Protein AF-A0A7R9MTQ8-F1 (afdb_monomer_lite)

pLDDT: mean 76.18, std 15.49, range [39.47, 95.38]

InterPro domains:
  IPR015683 Ionotropic glutamate receptor [PTHR18966] (1-112)

Foldseek 3Di:
DDPLVVLLVCQADVVDDDDDDDPDDDDDDDDDDQDPDDPCRPPVCCVPVVVVVVVVVVCVVVCVVVVVCCCVSCPPPPGCPNVVPPPPPPVPCPCVNVVVVVVVVVVVVVVD

Radius of gyration: 27.88 Å; chains: 1; bounding box: 41×29×98 Å

Sequence (112 aa):
MESAVIEYITERYCNLTQVGGLLDNKGYGIATRKGCEPRIHLITSSLYRTPLSEAIVKLQETGVLRELKIRWWSQKSGGGACLSKPSASLQEMGLKNVGGVFIILIVGSIFA

Organism: NCBI:txid334625

Secondary structure (DSSP, 8-state):
--HHHHHHHHTT-TT----S--S------------SSTTSTTHHHHHHHHHHHHHHHHHHHTSHHHHHHHIIIIITTTTTTTTTS-TT------HHHHHHHHHHHHHHHHH-

Structure (mmCIF, N/CA/C/O backbone):
data_AF-A0A7R9MTQ8-F1
#
_entry.id   AF-A0A7R9MTQ8-F1
#
loop_
_atom_site.group_PDB
_atom_site.id
_atom_site.type_symbol
_atom_site.label_atom_id
_atom_site.label_alt_id
_atom_site.label_comp_id
_atom_site.label_asym_id
_atom_site.label_entity_id
_atom_site.label_seq_id
_atom_site.pdbx_PDB_ins_code
_atom_site.Cartn_x
_atom_site.Cartn_y
_atom_site.Cartn_z
_atom_site.occupancy
_atom_site.B_iso_or_equiv
_atom_site.auth_seq_id
_atom_site.auth_comp_id
_atom_site.auth_asym_id
_atom_site.auth_atom_id
_atom_site.pdbx_PDB_model_num
ATOM 1 N N . MET A 1 1 ? -12.327 -11.315 -3.179 1.00 64.38 1 MET A N 1
ATOM 2 C CA . MET A 1 1 ? -12.218 -9.846 -3.068 1.00 64.38 1 MET A CA 1
ATOM 3 C C . MET A 1 1 ? -10.740 -9.522 -2.980 1.00 64.38 1 MET A C 1
ATOM 5 O O . MET A 1 1 ? -10.062 -10.166 -2.193 1.00 64.38 1 MET A O 1
ATOM 9 N N . GLU A 1 2 ? -10.234 -8.621 -3.819 1.00 83.31 2 GLU A N 1
ATOM 10 C CA . GLU A 1 2 ? -8.792 -8.344 -3.903 1.00 83.31 2 GLU A CA 1
ATOM 11 C C . GLU A 1 2 ? -8.290 -7.587 -2.663 1.00 83.31 2 GLU A C 1
ATOM 13 O O . GLU A 1 2 ? -8.953 -6.660 -2.189 1.00 83.31 2 GLU A O 1
ATOM 18 N N . SER A 1 3 ? -7.103 -7.936 -2.157 1.00 83.31 3 SER A N 1
ATOM 19 C CA . SER A 1 3 ? -6.551 -7.381 -0.908 1.00 83.31 3 SER A CA 1
ATOM 20 C C . SER A 1 3 ? -6.405 -5.854 -0.928 1.00 83.31 3 SER A C 1
ATOM 22 O O . SER A 1 3 ? -6.685 -5.203 0.073 1.00 83.31 3 SER A O 1
ATOM 24 N N . ALA A 1 4 ? -6.055 -5.260 -2.075 1.00 86.00 4 ALA A N 1
ATOM 25 C CA . ALA A 1 4 ? -5.933 -3.804 -2.221 1.00 86.00 4 ALA A CA 1
ATOM 26 C C . ALA A 1 4 ? -7.276 -3.063 -2.076 1.00 86.00 4 ALA A C 1
ATOM 28 O O . ALA A 1 4 ? -7.313 -1.916 -1.625 1.00 86.00 4 ALA A O 1
ATOM 29 N N . VAL A 1 5 ? -8.382 -3.716 -2.448 1.00 86.25 5 VAL A N 1
ATOM 30 C CA . VAL A 1 5 ? -9.736 -3.164 -2.294 1.00 86.25 5 VAL A CA 1
ATOM 31 C C . VAL A 1 5 ? -10.172 -3.245 -0.834 1.00 86.25 5 VAL A C 1
ATOM 33 O O . VAL A 1 5 ? -10.806 -2.320 -0.335 1.00 86.25 5 VAL A O 1
ATOM 36 N N . ILE A 1 6 ? -9.795 -4.317 -0.134 1.00 86.25 6 ILE A N 1
ATOM 37 C CA . ILE A 1 6 ? -10.051 -4.462 1.302 1.00 86.25 6 ILE A CA 1
ATOM 38 C C . ILE A 1 6 ? -9.310 -3.366 2.072 1.00 86.25 6 ILE A C 1
ATOM 40 O O . ILE A 1 6 ? -9.972 -2.612 2.773 1.00 86.25 6 ILE A O 1
ATOM 44 N N . GLU A 1 7 ? -7.997 -3.203 1.851 1.00 83.06 7 GLU A N 1
ATOM 45 C CA . GLU A 1 7 ? -7.172 -2.136 2.455 1.00 83.06 7 GLU A CA 1
ATOM 46 C C . GLU A 1 7 ? -7.808 -0.748 2.240 1.00 83.06 7 GLU A C 1
ATOM 48 O O . GLU A 1 7 ? -7.918 0.061 3.160 1.00 83.06 7 GLU A O 1
ATOM 53 N N . TYR A 1 8 ? -8.304 -0.489 1.025 1.00 83.75 8 TYR A N 1
ATOM 54 C CA . TYR A 1 8 ? -8.982 0.762 0.687 1.00 83.75 8 TYR A CA 1
ATOM 55 C C . TYR A 1 8 ? -10.295 0.976 1.463 1.00 83.75 8 TYR A C 1
ATOM 57 O O . TYR A 1 8 ? -10.601 2.099 1.872 1.00 83.75 8 TYR A O 1
ATOM 65 N N . ILE A 1 9 ? -11.101 -0.068 1.653 1.00 85.19 9 ILE A N 1
ATOM 66 C CA . ILE A 1 9 ? -12.401 0.022 2.335 1.00 85.19 9 ILE A CA 1
ATOM 67 C C . ILE A 1 9 ? -12.214 0.088 3.856 1.00 85.19 9 ILE A C 1
ATOM 69 O O . ILE A 1 9 ? -12.892 0.880 4.514 1.00 85.19 9 ILE A O 1
ATOM 73 N N . THR A 1 10 ? -11.275 -0.678 4.416 1.00 81.56 10 THR A N 1
ATOM 74 C CA . THR A 1 10 ? -10.970 -0.682 5.857 1.00 81.56 10 THR A CA 1
ATOM 75 C C . THR A 1 10 ? -10.422 0.658 6.340 1.00 81.56 10 THR A C 1
ATOM 77 O O . THR A 1 10 ? -10.709 1.063 7.459 1.00 81.56 10 THR A O 1
ATOM 80 N N . GLU A 1 11 ? -9.710 1.397 5.484 1.00 79.69 11 GLU A N 1
ATOM 81 C CA . GLU A 1 11 ? -9.248 2.763 5.781 1.00 79.69 11 GLU A CA 1
ATOM 82 C C . GLU A 1 11 ? -10.388 3.789 5.946 1.00 79.69 11 GLU A C 1
ATOM 84 O O . GLU A 1 11 ? -10.184 4.862 6.516 1.00 79.69 11 GLU A O 1
ATOM 89 N N . ARG A 1 12 ? -11.597 3.477 5.455 1.00 82.31 12 ARG A N 1
ATOM 90 C CA . ARG A 1 12 ? -12.768 4.376 5.472 1.00 82.31 12 ARG A CA 1
ATOM 91 C C . ARG A 1 12 ? -13.841 3.953 6.459 1.00 82.31 12 ARG A C 1
ATOM 93 O O . ARG A 1 12 ? -14.478 4.800 7.079 1.00 82.31 12 ARG A O 1
ATOM 100 N N . TYR A 1 13 ? -14.069 2.651 6.582 1.00 81.00 13 TYR A N 1
ATOM 101 C CA . TYR A 1 13 ? -15.126 2.096 7.414 1.00 81.00 13 TYR A CA 1
ATOM 102 C C . TYR A 1 13 ? -14.523 1.405 8.635 1.00 81.00 13 TYR A C 1
ATOM 104 O O . TYR A 1 13 ? -14.128 0.245 8.578 1.00 81.00 13 TYR A O 1
ATOM 112 N N . CYS A 1 14 ? -14.535 2.095 9.776 1.00 82.12 14 CYS A N 1
ATOM 113 C CA . CYS A 1 14 ? -13.920 1.599 11.014 1.00 82.12 14 CYS A CA 1
ATOM 114 C C . CYS A 1 14 ? -14.718 0.488 11.717 1.00 82.12 14 CYS A C 1
ATOM 116 O O . CYS A 1 14 ? -14.328 0.038 12.789 1.00 82.12 14 CYS A O 1
ATOM 118 N N . ASN A 1 15 ? -15.856 0.080 11.148 1.00 83.50 15 ASN A N 1
ATOM 119 C CA . ASN A 1 15 ? -16.644 -1.059 11.623 1.00 83.50 15 ASN A CA 1
ATOM 120 C C . ASN A 1 15 ? -16.263 -2.371 10.911 1.00 83.50 15 ASN A C 1
ATOM 122 O O . ASN A 1 15 ? -16.922 -3.390 11.091 1.00 83.50 15 ASN A O 1
ATOM 126 N N . LEU A 1 16 ? -15.245 -2.341 10.048 1.00 81.44 16 LEU A N 1
ATOM 127 C CA . LEU A 1 16 ? -14.773 -3.504 9.311 1.00 81.44 16 LEU A CA 1
ATOM 128 C C . LEU A 1 16 ? -13.384 -3.897 9.803 1.00 81.44 16 LEU A 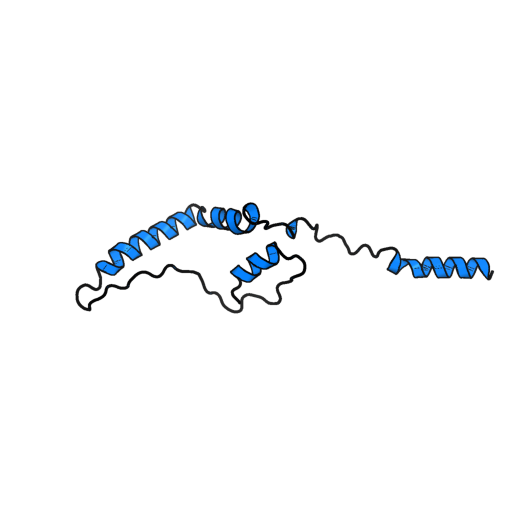C 1
ATOM 130 O O . LEU A 1 16 ? -12.509 -3.051 9.978 1.00 81.44 16 LEU A O 1
ATOM 134 N N . THR A 1 17 ? -13.180 -5.196 9.981 1.00 79.69 17 THR A N 1
ATOM 135 C CA . THR A 1 17 ? -11.877 -5.789 10.269 1.00 79.69 17 THR A CA 1
ATOM 136 C C . THR A 1 17 ? -11.533 -6.781 9.168 1.00 79.69 17 THR A C 1
ATOM 138 O O . THR A 1 17 ? -12.384 -7.531 8.686 1.00 79.69 17 THR A O 1
ATOM 141 N N . GLN A 1 18 ? -10.278 -6.766 8.725 1.00 78.62 18 GLN A N 1
ATOM 142 C CA . GLN A 1 18 ? -9.796 -7.763 7.780 1.00 78.62 18 GLN A CA 1
ATOM 143 C C . GLN A 1 18 ? -9.586 -9.087 8.518 1.00 78.62 18 GLN A C 1
ATOM 145 O O . GLN A 1 18 ? -8.857 -9.144 9.506 1.00 78.62 18 GLN A O 1
ATOM 150 N N . VAL A 1 19 ? -10.210 -10.154 8.021 1.00 82.75 19 VAL A N 1
ATOM 151 C CA . VAL A 1 19 ? -10.028 -11.514 8.537 1.00 82.75 19 VAL A CA 1
ATOM 152 C C . VAL A 1 19 ? -9.167 -12.300 7.554 1.00 82.75 19 VAL A C 1
ATOM 154 O O . VAL A 1 19 ? -9.508 -12.411 6.377 1.00 82.75 19 VAL A O 1
ATOM 157 N N . GLY A 1 20 ? -8.060 -12.860 8.043 1.00 83.25 20 GLY A N 1
ATOM 158 C CA . GLY A 1 20 ? -7.121 -13.645 7.238 1.00 83.25 20 GLY A CA 1
ATOM 159 C C . GLY A 1 20 ? -6.030 -12.822 6.539 1.00 83.25 20 GLY A C 1
ATOM 160 O O . GLY A 1 20 ? -6.015 -11.591 6.572 1.00 83.25 20 GLY A O 1
ATOM 161 N N . GLY A 1 21 ? -5.076 -13.537 5.934 1.00 81.75 21 GLY A N 1
ATOM 162 C CA . GLY A 1 21 ? -3.919 -12.971 5.231 1.00 81.75 21 GLY A CA 1
ATOM 163 C C . GLY A 1 21 ? -4.068 -12.964 3.707 1.00 81.75 21 GLY A C 1
ATOM 164 O O . GLY A 1 21 ? -5.160 -13.131 3.166 1.00 81.75 21 GLY A O 1
ATOM 165 N N . LEU A 1 22 ? -2.949 -12.785 3.001 1.00 79.44 22 LEU A N 1
ATOM 166 C CA . LEU A 1 22 ? -2.912 -12.949 1.547 1.00 79.44 22 LEU A CA 1
ATOM 167 C C . LEU A 1 22 ? -3.072 -14.433 1.198 1.00 79.44 22 LEU A C 1
ATOM 169 O O . LEU A 1 22 ? -2.197 -15.240 1.498 1.00 79.44 22 LEU A O 1
ATOM 173 N N . LEU A 1 23 ? -4.186 -14.770 0.551 1.00 81.81 23 LEU A N 1
ATOM 174 C CA . LEU A 1 23 ? -4.423 -16.099 -0.024 1.00 81.81 23 LEU A CA 1
ATOM 175 C C . LEU A 1 23 ? -3.611 -16.313 -1.308 1.00 81.81 23 LEU A C 1
ATOM 177 O O . LEU A 1 23 ? -3.162 -17.420 -1.567 1.00 81.81 23 LEU A O 1
ATOM 181 N N . ASP A 1 24 ? -3.403 -15.241 -2.077 1.00 78.88 24 ASP A N 1
ATOM 182 C CA . ASP A 1 24 ? -2.656 -15.225 -3.332 1.00 78.88 24 ASP A CA 1
ATOM 183 C C . ASP A 1 24 ? -1.828 -13.937 -3.424 1.00 78.88 24 ASP A C 1
ATOM 185 O O . ASP A 1 24 ? -2.282 -12.865 -3.015 1.00 78.88 24 ASP A O 1
ATOM 189 N N . ASN A 1 25 ? -0.638 -14.018 -4.025 1.00 82.06 25 ASN A N 1
ATOM 190 C CA . ASN A 1 25 ? 0.160 -12.843 -4.374 1.00 82.06 25 ASN A CA 1
ATOM 191 C C . ASN A 1 25 ? 0.022 -12.551 -5.875 1.00 82.06 25 ASN A C 1
ATOM 193 O O . ASN A 1 25 ? 0.768 -13.083 -6.700 1.00 82.06 25 ASN A O 1
ATOM 197 N N . LYS A 1 26 ? -0.972 -11.733 -6.233 1.00 86.62 26 LYS A N 1
ATOM 198 C CA . LYS A 1 26 ? -1.216 -11.269 -7.606 1.00 86.62 26 LYS A CA 1
ATOM 199 C C . LYS A 1 26 ? -1.028 -9.757 -7.678 1.00 86.62 26 LYS A C 1
ATOM 201 O O . LYS A 1 26 ? -1.382 -9.034 -6.752 1.00 86.62 26 LYS A O 1
ATOM 206 N N . GLY A 1 27 ? -0.458 -9.290 -8.786 1.00 86.12 27 GLY A N 1
ATOM 207 C CA . GLY A 1 27 ? -0.179 -7.876 -9.031 1.00 86.12 27 GLY A CA 1
ATOM 208 C C . GLY A 1 27 ? -1.030 -7.292 -10.156 1.00 86.12 27 GLY A C 1
ATOM 209 O O . GLY A 1 27 ? -1.455 -8.005 -11.065 1.00 86.12 27 GLY A O 1
ATOM 210 N N . TYR A 1 28 ? -1.241 -5.976 -10.115 1.00 89.44 28 TYR A N 1
ATOM 211 C CA . TYR A 1 28 ? -1.849 -5.231 -11.216 1.00 89.44 28 TYR A CA 1
ATOM 212 C C . TYR A 1 28 ? -0.835 -5.019 -12.345 1.00 89.44 28 TYR A C 1
ATOM 214 O O . TYR A 1 28 ? 0.335 -4.734 -12.095 1.00 89.44 28 TYR A O 1
ATOM 222 N N . GLY A 1 29 ? -1.287 -5.126 -13.593 1.00 89.81 29 GLY A N 1
ATOM 223 C CA . GLY A 1 29 ? -0.454 -4.913 -14.773 1.00 89.81 29 GLY A CA 1
ATOM 224 C C . GLY A 1 29 ? -1.217 -4.212 -15.890 1.00 89.81 29 GLY A C 1
ATOM 225 O O . GLY A 1 29 ? -2.443 -4.281 -15.963 1.00 89.81 29 GLY A O 1
ATOM 226 N N . ILE A 1 30 ? -0.479 -3.541 -16.773 1.00 89.06 30 ILE A N 1
ATOM 227 C CA . ILE A 1 30 ? -1.034 -2.860 -17.946 1.00 89.06 30 ILE A CA 1
ATOM 228 C C . ILE A 1 30 ? -0.918 -3.802 -19.145 1.00 89.06 30 ILE A C 1
ATOM 230 O O . ILE A 1 30 ? 0.184 -4.185 -19.549 1.00 89.06 30 ILE A O 1
ATOM 234 N N . ALA A 1 31 ? -2.057 -4.191 -19.715 1.00 85.56 31 ALA A N 1
ATOM 235 C CA . ALA A 1 31 ? -2.085 -5.036 -20.900 1.00 85.56 31 ALA A CA 1
ATOM 236 C C . ALA A 1 31 ? -1.733 -4.216 -22.148 1.00 85.56 31 ALA A C 1
ATOM 238 O O . ALA A 1 31 ? -2.344 -3.189 -22.431 1.00 85.56 31 ALA A O 1
ATOM 239 N N . THR A 1 32 ? -0.757 -4.695 -22.916 1.00 83.38 32 THR A N 1
ATOM 240 C CA . THR A 1 32 ? -0.373 -4.129 -24.215 1.00 83.38 32 THR A CA 1
ATOM 241 C C . THR A 1 32 ? -0.697 -5.124 -25.325 1.00 83.38 32 THR A C 1
ATOM 243 O O . THR A 1 32 ? -0.656 -6.341 -25.110 1.00 83.38 32 THR A O 1
ATOM 246 N N . ARG A 1 33 ? -1.044 -4.624 -26.521 1.00 78.56 33 ARG A N 1
ATOM 247 C CA . ARG A 1 33 ? -1.315 -5.474 -27.689 1.00 78.56 33 ARG A CA 1
ATOM 248 C C . ARG A 1 33 ? -0.055 -6.279 -28.002 1.00 78.56 33 ARG A C 1
ATOM 250 O O . ARG A 1 33 ? 0.976 -5.715 -28.360 1.00 78.56 33 ARG A O 1
ATOM 257 N N . LYS A 1 34 ? -0.138 -7.603 -27.874 1.00 68.38 34 LYS A N 1
ATOM 258 C CA . LYS A 1 34 ? 0.875 -8.493 -28.448 1.00 68.38 34 LYS A CA 1
ATOM 259 C C . LYS A 1 34 ? 0.760 -8.356 -29.963 1.00 68.38 34 LYS A C 1
ATOM 261 O O . LYS A 1 34 ? -0.364 -8.348 -30.463 1.00 68.38 34 LYS A O 1
ATOM 266 N N . GLY A 1 35 ? 1.887 -8.144 -30.647 1.00 64.56 35 GLY A N 1
ATOM 267 C CA . GLY A 1 35 ? 1.915 -7.909 -32.090 1.00 64.56 35 GLY A CA 1
ATOM 268 C C . GLY A 1 35 ? 0.980 -8.884 -32.798 1.00 64.56 35 GLY A C 1
ATOM 269 O O . GLY A 1 35 ? 1.081 -10.091 -32.607 1.00 64.56 35 GLY A O 1
ATOM 270 N N . CYS A 1 36 ? 0.007 -8.353 -33.532 1.00 60.44 36 CYS A N 1
ATOM 271 C CA . CYS A 1 36 ? -0.753 -9.184 -34.447 1.00 60.44 36 CYS A CA 1
ATOM 272 C C . CYS A 1 36 ? 0.180 -9.524 -35.614 1.00 60.44 36 CYS A C 1
ATOM 274 O O . CYS A 1 36 ? 0.874 -8.634 -36.098 1.00 60.44 36 CYS A O 1
ATOM 276 N N . GLU A 1 37 ? 0.154 -10.785 -36.038 1.00 53.34 37 GLU A N 1
ATOM 277 C CA . GLU A 1 37 ? 0.808 -11.377 -37.216 1.00 53.34 37 GLU A CA 1
ATOM 278 C C . GLU A 1 37 ? 2.121 -12.170 -36.966 1.00 53.34 37 GLU A C 1
ATOM 280 O O . GLU A 1 37 ? 3.062 -11.660 -36.347 1.00 53.34 37 GLU A O 1
ATOM 285 N N . PRO A 1 38 ? 2.257 -13.410 -37.496 1.00 60.66 38 PRO A N 1
ATOM 286 C CA . PRO A 1 38 ? 3.301 -14.365 -37.095 1.00 60.66 38 PRO A CA 1
ATOM 287 C C . PRO A 1 38 ? 4.721 -14.078 -37.609 1.00 60.66 38 PRO A C 1
ATOM 289 O O . PRO A 1 38 ? 5.636 -14.829 -37.284 1.00 60.66 38 PRO A O 1
ATOM 292 N N . ARG A 1 39 ? 4.940 -13.040 -38.433 1.00 56.69 39 ARG A N 1
ATOM 293 C CA . ARG A 1 39 ? 6.224 -12.826 -39.140 1.00 56.69 39 ARG A CA 1
ATOM 294 C C . ARG A 1 39 ? 6.989 -11.555 -38.728 1.00 56.69 39 ARG A C 1
ATOM 296 O O . ARG A 1 39 ? 8.159 -11.427 -39.063 1.00 56.69 39 ARG A O 1
ATOM 303 N N . ILE A 1 40 ? 6.369 -10.655 -37.952 1.00 56.66 40 ILE A N 1
ATOM 304 C CA . ILE A 1 40 ? 6.952 -9.386 -37.444 1.00 56.66 40 ILE A CA 1
ATOM 305 C C . ILE A 1 40 ? 6.868 -9.367 -35.901 1.00 56.66 40 ILE A C 1
ATOM 307 O O . ILE A 1 40 ? 6.558 -8.373 -35.254 1.00 56.66 40 ILE A O 1
ATOM 311 N N . HIS A 1 41 ? 7.086 -10.518 -35.269 1.00 54.06 41 HIS A N 1
ATOM 312 C CA . HIS A 1 41 ? 6.653 -10.732 -33.886 1.00 54.06 41 HIS A CA 1
ATOM 313 C C . HIS A 1 41 ? 7.564 -10.093 -32.816 1.00 54.06 41 HIS A C 1
ATOM 315 O O . HIS A 1 41 ? 7.147 -9.945 -31.670 1.00 54.06 41 HIS A O 1
ATOM 321 N N . LEU A 1 42 ? 8.797 -9.700 -33.166 1.00 53.47 42 LEU A N 1
ATOM 322 C CA . LEU A 1 42 ? 9.758 -9.145 -32.201 1.00 53.47 42 LEU A CA 1
ATOM 323 C C . LEU A 1 42 ? 9.696 -7.610 -32.082 1.00 53.47 42 LEU A C 1
ATOM 325 O O . LEU A 1 42 ? 10.026 -7.052 -31.037 1.00 53.47 42 LEU A O 1
ATOM 329 N N . ILE A 1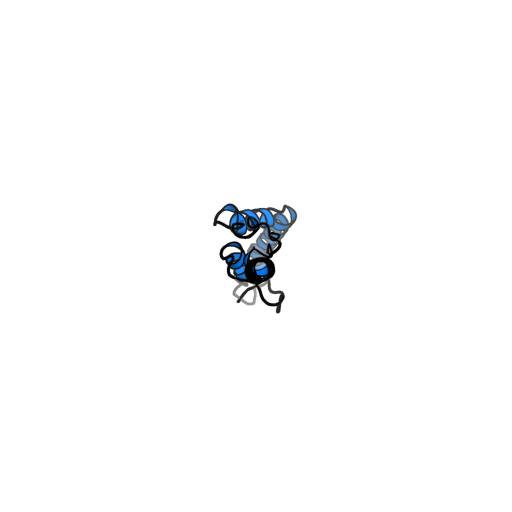 43 ? 9.276 -6.915 -33.145 1.00 56.75 43 ILE A N 1
ATOM 330 C CA . ILE A 1 43 ? 9.484 -5.463 -33.275 1.00 56.75 43 ILE A CA 1
ATOM 331 C C . ILE A 1 43 ? 8.336 -4.675 -32.624 1.00 56.75 43 ILE A C 1
ATOM 333 O O . ILE A 1 43 ? 8.570 -3.741 -31.860 1.00 56.75 43 ILE A O 1
ATOM 337 N N . THR A 1 44 ? 7.083 -5.083 -32.845 1.00 53.50 44 THR A N 1
ATOM 338 C CA . THR A 1 44 ? 5.893 -4.353 -32.365 1.00 53.50 44 THR A CA 1
ATOM 339 C C . THR A 1 44 ? 5.619 -4.527 -30.876 1.00 53.50 44 THR A C 1
ATOM 341 O O . THR A 1 44 ? 5.172 -3.576 -30.236 1.00 53.50 44 THR A O 1
ATOM 344 N N . SER A 1 45 ? 5.919 -5.691 -30.283 1.00 55.53 45 SER A N 1
ATOM 345 C CA . SER A 1 45 ? 5.834 -5.832 -28.823 1.00 55.53 45 SER A CA 1
ATOM 346 C C . SER A 1 45 ? 6.903 -5.000 -28.124 1.00 55.53 45 SER A C 1
ATOM 348 O O . SER A 1 45 ? 6.623 -4.431 -27.076 1.00 55.53 45 SER A O 1
ATOM 350 N N . SER A 1 46 ? 8.103 -4.897 -28.704 1.00 63.09 46 SER A N 1
ATOM 351 C CA . SER A 1 46 ? 9.203 -4.129 -28.117 1.00 63.09 46 SER A CA 1
ATOM 352 C C . SER A 1 46 ? 8.934 -2.621 -28.134 1.00 63.09 46 SER A C 1
ATOM 354 O O . SER A 1 46 ? 9.214 -1.951 -27.144 1.00 63.09 46 SER A O 1
ATOM 356 N N . LEU A 1 47 ? 8.304 -2.099 -29.197 1.00 73.12 47 LEU A N 1
ATOM 357 C CA . LEU A 1 47 ? 8.067 -0.657 -29.347 1.00 73.12 47 LEU A CA 1
ATOM 358 C C . LEU A 1 47 ? 7.283 -0.030 -28.189 1.00 73.12 47 LEU A C 1
ATOM 360 O O . LEU A 1 47 ? 7.570 1.096 -27.807 1.00 73.12 47 LEU A O 1
ATOM 364 N N . TYR A 1 48 ? 6.297 -0.743 -27.642 1.00 76.62 48 TYR A N 1
ATOM 365 C CA . TYR A 1 48 ? 5.443 -0.208 -26.577 1.00 76.62 48 TYR A CA 1
ATOM 366 C C . TYR A 1 48 ? 5.685 -0.871 -25.227 1.00 76.62 48 TYR A C 1
ATOM 368 O O . TYR A 1 48 ? 5.635 -0.195 -24.204 1.00 76.62 48 TYR A O 1
ATOM 376 N N . ARG A 1 49 ? 5.964 -2.180 -25.188 1.00 84.06 49 ARG A N 1
ATOM 377 C CA . ARG A 1 49 ? 6.151 -2.896 -23.919 1.00 84.06 49 ARG A CA 1
ATOM 378 C C . ARG A 1 49 ? 7.460 -2.503 -23.245 1.00 84.06 49 ARG A C 1
ATOM 380 O O . ARG A 1 49 ? 7.451 -2.266 -22.045 1.00 84.06 49 ARG A O 1
ATOM 387 N N . THR A 1 50 ? 8.557 -2.428 -23.999 1.00 85.00 50 THR A N 1
ATOM 388 C CA . THR A 1 50 ? 9.893 -2.150 -23.455 1.00 85.00 50 THR A CA 1
ATOM 389 C C . THR A 1 50 ? 9.982 -0.763 -22.811 1.00 85.00 50 THR A C 1
ATOM 391 O O . THR A 1 50 ? 10.289 -0.711 -21.619 1.00 85.00 50 THR A O 1
ATOM 394 N N . PRO A 1 51 ? 9.636 0.348 -23.497 1.00 89.25 51 PRO A N 1
ATOM 395 C CA . PRO A 1 51 ? 9.708 1.668 -22.869 1.00 89.25 51 PRO A CA 1
ATOM 396 C C . PRO A 1 51 ? 8.698 1.837 -21.728 1.00 89.25 51 PRO A C 1
ATOM 398 O O . PRO A 1 51 ? 8.984 2.528 -20.755 1.00 89.25 51 PRO A O 1
ATOM 401 N N . LEU A 1 52 ? 7.529 1.187 -21.801 1.00 89.56 52 LEU A N 1
ATOM 402 C CA . LEU A 1 52 ? 6.531 1.241 -20.732 1.00 89.56 52 LEU A CA 1
ATOM 403 C C . LEU A 1 52 ? 6.999 0.489 -19.482 1.00 89.56 52 LEU A C 1
ATOM 405 O O . LEU A 1 52 ? 6.867 1.003 -18.375 1.00 89.56 52 LEU A O 1
ATOM 409 N N . SER A 1 53 ? 7.586 -0.698 -19.642 1.00 89.50 53 SER A N 1
ATOM 410 C CA . SER A 1 53 ? 8.192 -1.431 -18.528 1.00 89.50 53 SER A CA 1
ATOM 411 C C . SER A 1 53 ? 9.362 -0.662 -17.915 1.00 89.50 53 SER A C 1
ATOM 413 O O . SER A 1 53 ? 9.430 -0.565 -16.693 1.00 89.50 53 SER A O 1
ATOM 415 N N . GLU A 1 54 ? 10.230 -0.061 -18.730 1.00 92.19 54 GLU A N 1
ATOM 416 C CA . GLU A 1 54 ? 11.339 0.764 -18.237 1.00 92.19 54 GLU A CA 1
ATOM 417 C C . GLU A 1 54 ? 10.837 1.989 -17.458 1.00 92.19 54 GLU A C 1
ATOM 419 O O . GLU A 1 54 ? 11.320 2.274 -16.363 1.00 92.19 54 GLU A O 1
ATOM 424 N N . ALA A 1 55 ? 9.824 2.688 -17.975 1.00 92.56 55 ALA A N 1
ATOM 425 C CA . ALA A 1 55 ? 9.223 3.828 -17.292 1.00 92.56 55 ALA A CA 1
ATOM 426 C C . ALA A 1 55 ? 8.583 3.433 -15.951 1.00 92.56 55 ALA A C 1
ATOM 428 O O . ALA A 1 55 ? 8.735 4.158 -14.970 1.00 92.56 55 ALA A O 1
ATOM 429 N N . ILE A 1 56 ? 7.905 2.280 -15.877 1.00 93.25 56 ILE A N 1
ATOM 430 C CA . ILE A 1 56 ? 7.331 1.775 -14.619 1.00 93.25 56 ILE A CA 1
ATOM 431 C C . ILE A 1 56 ? 8.431 1.487 -13.596 1.00 93.25 56 ILE A C 1
ATOM 433 O O . ILE A 1 56 ? 8.295 1.891 -12.443 1.00 93.25 56 ILE A O 1
ATOM 437 N N . VAL A 1 57 ? 9.524 0.837 -14.010 1.00 93.88 57 VAL A N 1
ATOM 438 C CA . VAL A 1 57 ? 10.664 0.564 -13.121 1.00 93.88 57 VAL A CA 1
ATOM 439 C C . VAL A 1 57 ? 11.262 1.872 -12.607 1.00 93.88 57 VAL A C 1
ATOM 441 O O . VAL A 1 57 ? 11.394 2.034 -11.397 1.00 93.88 57 VAL A O 1
ATOM 444 N N . LYS A 1 58 ? 11.485 2.863 -13.481 1.00 95.38 58 LYS A N 1
ATOM 445 C CA . LYS A 1 58 ? 11.948 4.198 -13.066 1.00 95.38 58 LYS A CA 1
ATOM 446 C C . LYS A 1 58 ? 10.993 4.865 -12.074 1.00 95.38 58 LYS A C 1
ATOM 448 O O . LYS A 1 58 ? 11.436 5.436 -11.082 1.00 95.38 58 LYS A O 1
ATOM 453 N N . LEU A 1 59 ? 9.679 4.789 -12.293 1.00 94.69 59 LEU A N 1
ATOM 454 C CA . LEU A 1 59 ? 8.676 5.342 -11.368 1.00 94.69 59 LEU A CA 1
ATOM 455 C C . LEU A 1 59 ? 8.638 4.612 -10.016 1.00 94.69 59 LEU A C 1
ATOM 457 O O . LEU A 1 59 ? 8.243 5.198 -9.005 1.00 94.69 59 LEU A O 1
ATOM 461 N N . GLN A 1 60 ? 9.021 3.335 -9.993 1.00 92.88 60 GLN A N 1
ATOM 462 C CA . GLN A 1 60 ? 9.100 2.536 -8.776 1.00 92.88 60 GLN A CA 1
ATOM 463 C C . GLN A 1 60 ? 10.384 2.843 -7.998 1.00 92.88 60 GLN A C 1
ATOM 465 O O . GLN A 1 60 ? 10.313 3.054 -6.789 1.00 92.88 60 GLN A O 1
ATOM 470 N N . GLU A 1 61 ? 11.526 2.936 -8.684 1.00 95.25 61 GLU A N 1
ATOM 471 C CA . GLU A 1 61 ? 12.827 3.306 -8.107 1.00 95.25 61 GLU A CA 1
ATOM 472 C C . GLU A 1 61 ? 12.827 4.732 -7.548 1.00 95.25 61 GLU A C 1
ATOM 474 O O . GLU A 1 61 ? 13.329 4.976 -6.455 1.00 95.25 61 GLU A O 1
ATOM 479 N N . THR A 1 62 ? 12.200 5.668 -8.262 1.00 95.12 62 THR A N 1
ATOM 480 C CA . THR A 1 62 ? 12.037 7.063 -7.809 1.00 95.12 62 THR A CA 1
ATOM 481 C C . THR A 1 62 ? 11.009 7.221 -6.687 1.00 95.12 62 THR A C 1
ATOM 483 O O . THR A 1 62 ? 10.899 8.297 -6.111 1.00 95.12 62 THR A O 1
ATOM 486 N N . GLY A 1 63 ? 10.234 6.180 -6.367 1.00 92.75 63 GLY A N 1
ATOM 48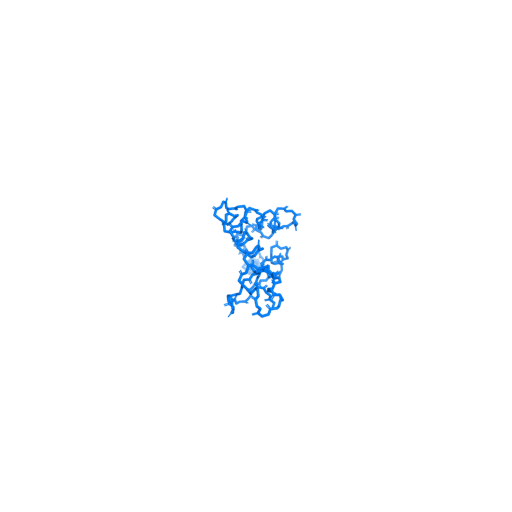7 C CA . GLY A 1 63 ? 9.244 6.206 -5.288 1.00 92.75 63 GLY A CA 1
ATOM 488 C C . GLY A 1 63 ? 7.941 6.948 -5.609 1.00 92.75 63 GLY A C 1
ATOM 489 O O . GLY A 1 63 ? 7.018 6.926 -4.793 1.00 92.75 63 GLY A O 1
ATOM 490 N N . VAL A 1 64 ? 7.794 7.522 -6.807 1.00 95.00 64 VAL A N 1
ATOM 491 C CA . VAL A 1 64 ? 6.593 8.270 -7.228 1.00 95.00 64 VAL A CA 1
ATOM 492 C C . VAL A 1 64 ? 5.332 7.403 -7.146 1.00 95.00 64 VAL A C 1
ATOM 494 O O . VAL A 1 64 ? 4.278 7.863 -6.707 1.00 95.00 64 VAL A O 1
ATOM 497 N N . LEU A 1 65 ? 5.427 6.115 -7.496 1.00 92.38 65 LEU A N 1
ATOM 498 C CA . LEU A 1 65 ? 4.314 5.163 -7.354 1.00 92.38 65 LEU A CA 1
ATOM 499 C C . LEU A 1 65 ? 3.838 5.023 -5.898 1.00 92.38 65 LEU A C 1
ATOM 501 O O . LEU A 1 65 ? 2.635 4.926 -5.644 1.00 92.38 65 LEU A O 1
ATOM 505 N N . ARG A 1 66 ? 4.764 5.052 -4.931 1.00 90.56 66 ARG A N 1
ATOM 506 C CA . ARG A 1 66 ? 4.441 4.985 -3.500 1.00 90.56 66 ARG A CA 1
ATOM 507 C C . ARG A 1 66 ? 3.761 6.267 -3.033 1.00 90.56 66 ARG A C 1
ATOM 509 O O . ARG A 1 66 ? 2.758 6.193 -2.325 1.00 90.56 66 ARG A O 1
ATOM 516 N N . GLU A 1 67 ? 4.265 7.422 -3.453 1.00 92.12 67 GLU A N 1
ATOM 517 C CA . GLU A 1 67 ? 3.653 8.717 -3.141 1.00 92.12 67 GLU A CA 1
ATOM 518 C C . GLU A 1 67 ? 2.234 8.822 -3.701 1.00 92.12 67 GLU A C 1
ATOM 520 O O . GLU A 1 67 ? 1.316 9.252 -3.000 1.00 92.12 67 GLU A O 1
ATOM 525 N N . LEU A 1 68 ? 2.027 8.367 -4.939 1.00 91.31 68 LEU A N 1
ATOM 526 C CA . LEU A 1 68 ? 0.707 8.302 -5.555 1.00 91.31 68 LEU A CA 1
ATOM 527 C C . LEU A 1 68 ? -0.221 7.359 -4.785 1.00 91.31 68 LEU A C 1
ATOM 529 O O . LEU A 1 68 ? -1.360 7.748 -4.519 1.00 91.31 68 LEU A O 1
ATOM 533 N N . LYS A 1 69 ? 0.250 6.171 -4.366 1.00 88.75 69 LYS A N 1
ATOM 534 C CA . LYS A 1 69 ? -0.549 5.269 -3.518 1.00 88.75 69 LYS A CA 1
ATOM 535 C C . LYS A 1 69 ? -0.998 5.997 -2.252 1.00 88.75 69 LYS A C 1
ATOM 537 O O . LYS A 1 69 ? -2.192 6.036 -1.986 1.00 88.75 69 LYS A O 1
ATOM 542 N N . ILE A 1 70 ? -0.083 6.624 -1.512 1.00 86.31 70 ILE A N 1
ATOM 543 C CA . ILE A 1 70 ? -0.406 7.329 -0.258 1.00 86.31 70 ILE A CA 1
ATOM 544 C C . ILE A 1 70 ? -1.388 8.478 -0.509 1.00 86.31 70 ILE A C 1
ATOM 546 O O . ILE A 1 70 ? -2.392 8.606 0.194 1.00 86.31 70 ILE A O 1
ATOM 550 N N . ARG A 1 71 ? -1.141 9.290 -1.540 1.00 87.50 71 ARG A N 1
ATOM 551 C CA . ARG A 1 71 ? -1.998 10.426 -1.889 1.00 87.50 71 ARG A CA 1
ATOM 552 C C . ARG A 1 71 ? -3.433 9.981 -2.176 1.00 87.50 71 ARG A C 1
ATOM 554 O O . ARG A 1 71 ? -4.366 10.612 -1.686 1.00 87.50 71 ARG A O 1
ATOM 561 N N . TRP A 1 72 ? -3.614 8.912 -2.950 1.00 86.44 72 TRP A N 1
ATOM 562 C CA . TRP A 1 72 ? -4.940 8.439 -3.359 1.00 86.44 72 TRP A CA 1
ATOM 563 C C . TRP A 1 72 ? -5.634 7.567 -2.309 1.00 86.44 72 TRP A C 1
ATOM 565 O O . TRP A 1 72 ? -6.839 7.710 -2.109 1.00 86.44 72 TRP A O 1
ATOM 575 N N . TRP A 1 73 ? -4.901 6.701 -1.607 1.00 81.62 73 TRP A N 1
ATOM 576 C CA . TRP A 1 73 ? -5.490 5.840 -0.580 1.00 81.62 73 TRP A CA 1
ATOM 577 C C . TRP A 1 73 ? -5.790 6.601 0.714 1.00 81.62 73 TRP A C 1
ATOM 579 O O . TRP A 1 73 ? -6.862 6.387 1.278 1.00 81.62 73 TRP A O 1
ATOM 589 N N . SER A 1 74 ? -4.904 7.508 1.145 1.00 75.44 74 SER A N 1
ATOM 590 C CA . SER A 1 74 ? -5.016 8.231 2.419 1.00 75.44 74 SER A CA 1
ATOM 591 C C . SER A 1 74 ? -5.532 9.667 2.237 1.00 75.44 74 SER A C 1
ATOM 593 O O . SER A 1 74 ? -6.630 9.991 2.678 1.00 75.44 74 SER A O 1
ATOM 595 N N . GLN A 1 75 ? -4.816 10.532 1.512 1.00 69.69 75 GLN A N 1
ATOM 596 C CA . GLN A 1 75 ? -5.043 11.987 1.590 1.00 69.69 75 GLN A CA 1
ATOM 597 C C . GLN A 1 75 ? -6.277 12.511 0.831 1.00 69.69 75 GLN A C 1
ATOM 599 O O . GLN A 1 75 ? -6.982 13.388 1.324 1.00 69.69 75 GLN A O 1
ATOM 604 N N . LYS A 1 76 ? -6.541 12.031 -0.390 1.00 66.88 76 LYS A N 1
ATOM 605 C CA . LYS A 1 76 ? -7.533 12.647 -1.301 1.00 66.88 76 LYS A CA 1
ATOM 606 C C . LYS A 1 76 ? -8.971 12.164 -1.127 1.00 66.88 76 LYS A C 1
ATOM 608 O O . LYS A 1 76 ? -9.879 12.776 -1.684 1.00 66.88 76 LYS A O 1
ATOM 613 N N . SER A 1 77 ? -9.195 11.068 -0.412 1.00 60.50 77 SER A N 1
ATOM 614 C CA . SER A 1 77 ? -10.495 10.384 -0.409 1.00 60.50 77 SER A CA 1
ATOM 615 C C . SER A 1 77 ? -10.927 9.936 0.991 1.00 60.50 77 SER A C 1
ATOM 617 O O . SER A 1 77 ? -11.615 8.923 1.111 1.00 60.50 77 SER A O 1
ATOM 619 N N . GLY A 1 78 ? -10.508 10.674 2.028 1.00 64.38 78 GLY A N 1
ATOM 620 C CA . GLY A 1 78 ? -10.917 10.459 3.423 1.00 64.38 78 GLY A CA 1
ATOM 621 C C . GLY A 1 78 ? -10.291 9.236 4.102 1.00 64.38 78 GLY A C 1
ATOM 622 O O . GLY A 1 78 ? -10.893 8.699 5.026 1.00 64.38 78 GLY A O 1
ATOM 623 N N . GLY A 1 79 ? -9.136 8.758 3.626 1.00 62.06 79 GLY A N 1
ATOM 624 C CA . GLY A 1 79 ? -8.418 7.637 4.240 1.00 62.06 79 GLY A CA 1
ATOM 625 C C . GLY A 1 79 ? -7.587 8.096 5.442 1.00 62.06 79 GLY A C 1
ATOM 626 O O . GLY A 1 79 ? -7.124 9.235 5.496 1.00 62.06 79 GLY A O 1
ATOM 627 N N . GLY A 1 80 ? -7.410 7.224 6.430 1.00 64.56 80 GLY A N 1
ATOM 628 C CA . GLY A 1 80 ? -6.829 7.569 7.729 1.00 64.56 80 GLY A CA 1
ATOM 629 C C . GLY A 1 80 ? -7.852 7.986 8.790 1.00 64.56 80 GLY A C 1
ATOM 630 O O . GLY A 1 80 ? -7.470 8.231 9.935 1.00 64.56 80 GLY A O 1
ATOM 631 N N . ALA A 1 81 ? -9.152 8.005 8.468 1.00 63.59 81 ALA A N 1
ATOM 632 C CA . ALA A 1 81 ? -10.213 8.283 9.443 1.00 63.59 81 ALA A CA 1
ATOM 633 C C . ALA A 1 81 ? -10.214 7.271 10.607 1.00 63.59 81 ALA A C 1
ATOM 635 O O . ALA A 1 81 ? -10.533 7.623 11.742 1.00 63.59 81 ALA A O 1
ATOM 636 N N . CYS A 1 82 ? -9.803 6.026 10.342 1.00 65.81 82 CYS A N 1
ATOM 637 C CA . CYS A 1 82 ? -9.737 4.965 11.347 1.00 65.81 82 CYS A CA 1
ATOM 638 C C . CYS A 1 82 ? -8.398 4.898 12.097 1.00 65.81 8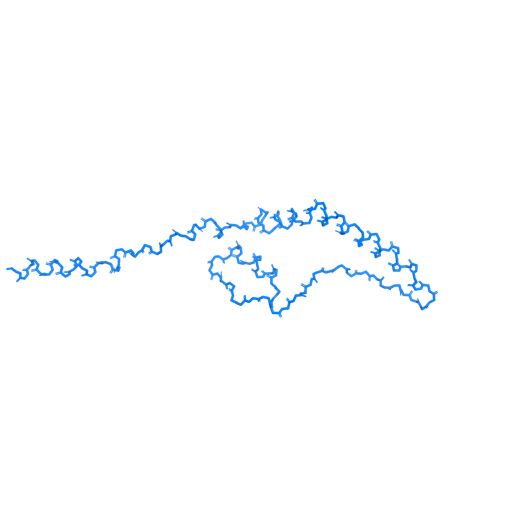2 CYS A C 1
ATOM 640 O O . CYS A 1 82 ? -8.373 4.398 13.218 1.00 65.81 82 CYS A O 1
ATOM 642 N N . LEU A 1 83 ? -7.314 5.453 11.537 1.00 58.94 83 LEU A N 1
ATOM 643 C CA . LEU A 1 83 ? -6.012 5.587 12.213 1.00 58.94 83 LEU A CA 1
ATOM 644 C C . LEU A 1 83 ? -6.023 6.687 13.290 1.00 58.94 83 LEU A C 1
ATOM 646 O O . LEU A 1 83 ? -5.224 6.644 14.220 1.00 58.94 83 LEU A O 1
ATOM 650 N N . SER A 1 84 ? -6.952 7.649 13.202 1.00 48.94 84 SER A N 1
ATOM 651 C CA . SER A 1 84 ? -7.153 8.684 14.229 1.00 48.94 84 SER A CA 1
ATOM 652 C C . SER A 1 84 ? -7.970 8.211 15.435 1.00 48.94 84 SER A C 1
ATOM 654 O O . SER A 1 84 ? -8.166 8.987 16.374 1.00 48.94 84 SER A O 1
ATOM 656 N N . LYS A 1 85 ? -8.450 6.963 15.461 1.00 44.47 85 LYS A N 1
ATOM 657 C CA . LYS A 1 85 ? -8.817 6.366 16.741 1.00 44.47 85 LYS A CA 1
ATOM 658 C C . LYS A 1 85 ? -7.509 5.874 17.344 1.00 44.47 85 LYS A C 1
ATOM 660 O O . LYS A 1 85 ? -6.973 4.907 16.811 1.00 44.47 85 LYS A O 1
ATOM 665 N N . PRO A 1 86 ? -6.977 6.487 18.417 1.00 40.41 86 PRO A N 1
ATOM 666 C CA . PRO A 1 86 ? -5.965 5.811 19.203 1.00 40.41 86 PRO A CA 1
ATOM 667 C C . PRO A 1 86 ? -6.554 4.451 19.581 1.00 40.41 86 PRO A C 1
ATOM 669 O O . PRO A 1 86 ? -7.463 4.344 20.410 1.00 40.41 86 PRO A O 1
ATOM 672 N N . SER A 1 87 ? -6.069 3.400 18.923 1.00 40.81 87 SER A N 1
ATOM 673 C CA . SER A 1 87 ? -6.294 1.999 19.259 1.00 40.81 87 SER A CA 1
ATOM 674 C C . SER A 1 87 ? -5.467 1.677 20.500 1.00 40.81 87 SER A C 1
ATOM 676 O O . SER A 1 87 ? -4.536 0.883 20.480 1.00 40.81 87 SER A O 1
ATOM 678 N N . ALA A 1 88 ? -5.759 2.437 21.543 1.00 43.72 88 ALA A N 1
ATOM 679 C CA . ALA A 1 88 ? -5.393 2.275 22.929 1.00 43.72 88 ALA A CA 1
ATOM 680 C C . ALA A 1 88 ? -6.213 3.287 23.752 1.00 43.72 88 ALA A C 1
ATOM 682 O O . ALA A 1 88 ? -5.762 3.764 24.786 1.00 43.72 88 ALA A O 1
ATOM 683 N N . SER A 1 89 ? -7.484 3.525 23.393 1.00 39.47 89 SER A N 1
ATOM 684 C CA . SER A 1 89 ? -8.438 3.258 24.463 1.00 39.47 89 SER A CA 1
ATOM 685 C C . SER A 1 89 ? -8.268 1.765 24.731 1.00 39.47 89 SER A C 1
ATOM 687 O O . SER A 1 89 ? -8.883 0.913 24.092 1.00 39.47 89 SER A O 1
ATOM 689 N N . LEU A 1 90 ? -7.370 1.445 25.678 1.00 39.78 90 LEU A N 1
ATOM 690 C CA . LEU A 1 90 ? -7.706 0.461 26.696 1.00 39.78 90 LEU A CA 1
ATOM 691 C C . LEU A 1 90 ? -9.219 0.555 26.816 1.00 39.78 90 LEU A C 1
ATOM 693 O O . LEU A 1 90 ? -9.717 1.672 26.987 1.00 39.78 90 LEU A O 1
ATOM 697 N N . GLN A 1 91 ? -9.947 -0.537 26.587 1.00 47.97 91 GLN A N 1
ATOM 698 C CA . GLN A 1 91 ? -11.304 -0.596 27.093 1.00 47.97 91 GLN A CA 1
ATOM 699 C C . GLN A 1 91 ? -11.157 -0.192 28.553 1.00 47.97 91 GLN A C 1
ATOM 701 O O . GLN A 1 91 ? -10.738 -0.998 29.382 1.00 47.97 91 GLN A O 1
ATOM 706 N N . GLU A 1 92 ? -11.378 1.094 28.840 1.00 45.16 92 GLU A N 1
ATOM 707 C CA . GLU A 1 92 ? -11.620 1.565 30.170 1.00 45.16 92 GLU A CA 1
ATOM 708 C C . GLU A 1 92 ? -12.720 0.616 30.567 1.00 45.16 92 GLU A C 1
ATOM 710 O O . GLU A 1 92 ? -13.753 0.522 29.889 1.00 45.16 92 GLU A O 1
ATOM 715 N N . MET A 1 93 ? -12.426 -0.219 31.557 1.00 47.66 93 MET A N 1
ATOM 716 C CA . MET A 1 93 ? -13.442 -1.006 32.212 1.00 47.66 93 MET A CA 1
ATOM 717 C C . MET A 1 93 ? -14.341 0.044 32.848 1.00 47.66 93 MET A C 1
ATOM 719 O O . MET A 1 93 ? -14.150 0.432 33.996 1.00 47.66 93 MET A O 1
ATOM 723 N N . GLY A 1 94 ? -15.222 0.622 32.030 1.00 59.03 94 GLY A N 1
ATOM 724 C CA . GLY A 1 94 ? -16.025 1.762 32.394 1.00 59.03 94 GLY A CA 1
ATOM 725 C C . GLY A 1 94 ? -16.825 1.352 33.607 1.00 59.03 94 GLY A C 1
ATOM 726 O O . GLY A 1 94 ? -17.096 0.164 33.795 1.00 59.03 94 GLY A O 1
ATOM 727 N N . LEU A 1 95 ? -17.215 2.330 34.415 1.00 59.94 95 LEU A N 1
ATOM 728 C CA . LEU A 1 95 ? -17.991 2.183 35.650 1.00 59.94 95 LEU A CA 1
ATOM 729 C C . LEU A 1 95 ? -19.107 1.116 35.626 1.00 59.94 95 LEU A C 1
ATOM 731 O O . LEU A 1 95 ? -19.486 0.632 36.681 1.00 59.94 95 LEU A O 1
ATOM 735 N N . LYS A 1 96 ? -19.597 0.683 34.457 1.00 64.31 96 LYS A N 1
ATOM 736 C CA . LYS A 1 96 ? -20.414 -0.530 34.290 1.00 64.31 96 LYS A CA 1
ATOM 737 C C . LYS A 1 96 ? -19.797 -1.820 34.858 1.00 64.31 96 LYS A C 1
ATOM 739 O O . LYS A 1 96 ? -20.537 -2.592 35.452 1.00 64.31 96 LYS A O 1
ATOM 744 N N . ASN A 1 97 ? -18.494 -2.066 34.701 1.00 69.44 97 ASN A N 1
ATOM 745 C CA . ASN A 1 97 ? -17.856 -3.307 35.168 1.00 69.44 97 ASN A CA 1
ATOM 746 C C . ASN A 1 97 ? -17.467 -3.251 36.660 1.00 69.44 97 ASN A C 1
ATOM 748 O O . ASN A 1 97 ? -17.431 -4.280 37.323 1.00 69.44 97 ASN A O 1
ATOM 752 N N . VAL A 1 98 ? -17.221 -2.050 37.203 1.00 75.94 98 VAL A N 1
ATOM 753 C CA . VAL A 1 98 ? -16.878 -1.820 38.628 1.00 75.94 98 VAL A CA 1
ATOM 754 C C . VAL A 1 98 ? -18.109 -1.432 39.468 1.00 75.94 98 VAL A C 1
ATOM 756 O O . VAL A 1 98 ? -18.087 -1.504 40.695 1.00 75.94 98 VAL A O 1
ATOM 759 N N . GLY A 1 99 ? -19.229 -1.086 38.827 1.00 78.00 99 GLY A N 1
ATOM 760 C CA . GLY A 1 99 ? -20.464 -0.645 39.482 1.00 78.00 99 GLY A CA 1
ATOM 761 C C . GLY A 1 99 ? -21.080 -1.682 40.421 1.00 78.00 99 GLY A C 1
ATOM 762 O O . GLY A 1 99 ? -21.723 -1.307 41.398 1.00 78.00 99 GLY A O 1
ATOM 763 N N . GLY A 1 100 ? -20.818 -2.975 40.199 1.00 82.69 100 GLY A N 1
ATOM 764 C CA . GLY A 1 100 ? -21.259 -4.042 41.102 1.00 82.69 100 GLY A CA 1
ATOM 765 C C . GLY A 1 100 ? -20.695 -3.905 42.521 1.00 82.69 100 GLY A C 1
ATOM 766 O O . GLY A 1 100 ? -21.428 -4.097 43.487 1.00 82.69 100 GLY A O 1
ATOM 767 N N . VAL A 1 101 ? -19.430 -3.488 42.664 1.00 85.94 101 VAL A N 1
ATOM 768 C CA . VAL A 1 101 ? -18.783 -3.299 43.978 1.00 85.94 101 VAL A CA 1
ATOM 769 C C . VAL A 1 101 ? -19.422 -2.145 44.752 1.00 85.94 101 VAL A C 1
ATOM 771 O O . VAL A 1 101 ? -19.659 -2.265 45.952 1.00 85.94 101 VAL A O 1
ATOM 774 N N . PHE A 1 102 ? -19.761 -1.050 44.067 1.00 85.06 102 PHE A N 1
ATOM 775 C CA . PHE A 1 102 ? -20.425 0.096 44.691 1.00 85.06 102 PHE A CA 1
ATOM 776 C C . PHE A 1 102 ? -21.838 -0.242 45.182 1.00 85.06 102 PHE A C 1
ATOM 778 O O . PHE A 1 102 ? -22.228 0.201 46.259 1.00 85.06 102 PHE A O 1
ATOM 785 N N . ILE A 1 103 ? -22.588 -1.065 44.441 1.00 87.12 103 ILE A N 1
ATOM 786 C CA . ILE A 1 103 ? -23.930 -1.503 44.855 1.00 87.12 103 ILE A CA 1
ATOM 787 C C . ILE A 1 103 ? -23.853 -2.384 46.109 1.00 87.12 103 ILE A C 1
ATOM 789 O O . ILE A 1 103 ? -24.626 -2.178 47.043 1.00 87.12 103 ILE A O 1
ATOM 793 N N . ILE A 1 104 ? -22.902 -3.323 46.160 1.00 90.50 104 ILE A N 1
ATOM 794 C CA . ILE A 1 104 ? -22.716 -4.214 47.318 1.00 90.50 104 ILE A CA 1
ATOM 795 C C . ILE A 1 104 ? -22.350 -3.409 48.574 1.00 90.50 104 ILE A C 1
ATOM 797 O O . ILE A 1 104 ? -22.906 -3.664 49.640 1.00 90.50 104 ILE A O 1
ATOM 801 N N . LEU A 1 105 ? -21.471 -2.407 48.443 1.00 89.50 105 LEU A N 1
ATOM 802 C CA . LEU A 1 105 ? -21.106 -1.509 49.544 1.00 89.50 105 LEU A CA 1
ATOM 803 C C . LEU A 1 105 ? -22.316 -0.748 50.101 1.00 89.50 105 LEU A C 1
ATOM 805 O O . LEU A 1 105 ? -22.517 -0.734 51.310 1.00 89.50 105 LEU A O 1
ATOM 809 N N . ILE A 1 106 ? -23.146 -0.157 49.235 1.00 91.94 106 ILE A N 1
ATOM 810 C CA . ILE A 1 106 ? -24.313 0.633 49.663 1.00 91.94 106 ILE A CA 1
ATOM 811 C C . ILE A 1 106 ? -25.352 -0.250 50.363 1.00 91.94 106 ILE A C 1
ATOM 813 O O . ILE A 1 106 ? -25.852 0.119 51.423 1.00 91.94 106 ILE A O 1
ATOM 817 N N . VAL A 1 107 ? -25.662 -1.424 49.806 1.00 93.75 107 VAL A N 1
ATOM 818 C CA . V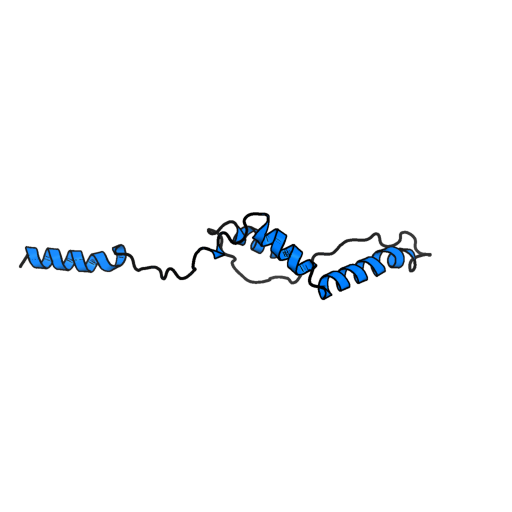AL A 1 107 ? -26.624 -2.353 50.421 1.00 93.75 107 VAL A CA 1
ATOM 819 C C . VAL A 1 107 ? -26.117 -2.831 51.781 1.00 93.75 107 VAL A C 1
ATOM 821 O O . VAL A 1 107 ? -26.884 -2.839 52.741 1.00 93.75 107 VAL A O 1
ATOM 824 N N . GLY A 1 108 ? -24.825 -3.162 51.883 1.00 92.38 108 GLY A N 1
ATOM 825 C CA . GLY A 1 108 ? -24.201 -3.568 53.141 1.00 92.38 108 GLY A CA 1
ATOM 826 C C . GLY A 1 108 ? -24.239 -2.481 54.217 1.00 92.38 108 GLY A C 1
ATOM 827 O O . GLY A 1 108 ? -24.454 -2.803 55.377 1.00 92.38 108 GLY A O 1
ATOM 828 N N . SER A 1 109 ? -24.093 -1.205 53.851 1.00 88.94 109 SER A N 1
ATOM 829 C CA . SER A 1 109 ? -24.173 -0.086 54.804 1.00 88.94 109 SER A CA 1
ATOM 830 C C . SER A 1 109 ? -25.593 0.277 55.242 1.00 88.94 109 SER A C 1
ATOM 832 O O . SER A 1 109 ? -25.744 0.893 56.287 1.00 88.94 109 SER A O 1
ATOM 834 N N . ILE A 1 110 ? -26.622 -0.051 54.453 1.00 91.06 110 ILE A N 1
ATOM 835 C CA . ILE A 1 110 ? -28.029 0.220 54.808 1.00 91.06 110 ILE A CA 1
ATOM 836 C C . ILE A 1 110 ? -28.616 -0.911 55.666 1.00 91.06 110 ILE A C 1
ATOM 838 O O . ILE A 1 110 ? -29.497 -0.665 56.483 1.00 91.06 110 ILE A O 1
ATOM 842 N N . PHE A 1 111 ? -28.159 -2.149 55.455 1.00 83.12 111 PHE A N 1
ATOM 843 C CA . PHE A 1 111 ? -28.605 -3.325 56.212 1.00 83.12 111 PHE A CA 1
ATOM 844 C C . PHE A 1 111 ? -27.775 -3.619 57.474 1.00 83.12 111 PHE A C 1
ATOM 846 O O . PHE A 1 111 ? -28.143 -4.529 58.218 1.00 83.12 111 PHE A O 1
ATOM 853 N N . ALA A 1 112 ? -26.677 -2.890 57.697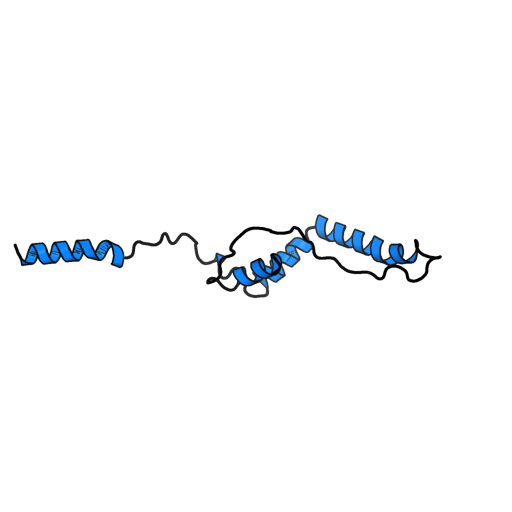 1.00 69.56 112 ALA A N 1
ATOM 854 C CA . ALA A 1 112 ? -25.906 -2.894 58.943 1.00 69.56 112 ALA A CA 1
ATOM 855 C C . ALA A 1 112 ? -26.483 -1.887 59.946 1.00 69.56 112 ALA A C 1
ATOM 857 O O . ALA A 1 112 ? -26.497 -2.222 61.151 1.00 69.56 112 ALA A O 1
#